Protein AF-A0A317VLK1-F1 (afdb_monomer)

Mean predicted aligned error: 8.94 Å

pLDDT: mean 82.59, std 14.37, range [33.84, 96.25]

Sequence (99 aa):
MISPLDGLTLPDAAICNTTLGTDPDPYAVAMCRLALRIAGEPEGREAQLFAQAQTDIANKNYSSQDIPLFTPDRQIKTFHPRSNGMLAFRDAVLAALYF

Foldseek 3Di:
DPDLPDAQDADQLVCLVVPQDDDGDQLSVVSNVLNVVCVVPVPDPSVVLRVVLRVCSVVVVPVDPSVVVNDVVVRCVLPDCPDVNVVVVVVVVVVVVVD

Secondary structure (DSSP, 8-state):
---TTS------TTTHHHHS-SS--HHHHHHHHHHHHHHH-TTSHHHHHHHHHHHHHHTT-TT-SSGGGGSHHHH--TTSTTSHHHHHHHHHHHHHHH-

Structure (mmCIF, N/CA/C/O backbone):
data_AF-A0A317VLK1-F1
#
_entry.id   AF-A0A317VLK1-F1
#
loop_
_atom_site.group_PDB
_atom_site.id
_atom_site.type_symbol
_atom_site.label_atom_id
_atom_site.label_alt_id
_atom_site.label_comp_id
_atom_site.label_asym_id
_atom_site.label_entity_id
_atom_site.label_seq_id
_atom_site.pdbx_PDB_ins_code
_atom_site.Cartn_x
_atom_site.Cartn_y
_atom_site.Cartn_z
_atom_site.occupancy
_atom_site.B_iso_or_equiv
_atom_site.auth_seq_id
_atom_site.auth_comp_id
_atom_site.auth_asym_id
_atom_site.auth_atom_id
_atom_site.pdbx_PDB_model_num
ATOM 1 N N . MET A 1 1 ? 8.884 11.025 -0.868 1.00 36.25 1 MET A N 1
ATOM 2 C CA . MET A 1 1 ? 8.574 10.935 0.575 1.00 36.25 1 MET A CA 1
ATOM 3 C C . MET A 1 1 ? 7.123 11.339 0.744 1.00 36.25 1 MET A C 1
ATOM 5 O O . MET A 1 1 ? 6.785 12.443 0.345 1.00 36.25 1 MET A O 1
ATOM 9 N N . ILE A 1 2 ? 6.267 10.436 1.220 1.00 40.72 2 ILE A N 1
ATOM 10 C CA . ILE A 1 2 ? 4.868 10.753 1.536 1.00 40.72 2 ILE A CA 1
ATOM 11 C C . ILE A 1 2 ? 4.896 11.523 2.857 1.00 40.72 2 ILE A C 1
ATOM 13 O O . ILE A 1 2 ? 5.443 11.023 3.841 1.00 40.72 2 ILE A O 1
ATOM 17 N N . SER A 1 3 ? 4.414 12.765 2.847 1.00 33.84 3 SER A N 1
ATOM 18 C CA . SER A 1 3 ? 4.388 13.617 4.037 1.00 33.84 3 SER A CA 1
ATOM 19 C C . SER A 1 3 ? 3.408 13.051 5.076 1.00 33.84 3 SER A C 1
ATOM 21 O O . SER A 1 3 ? 2.305 12.666 4.697 1.00 33.84 3 SER A O 1
ATOM 23 N N . PRO A 1 4 ? 3.745 13.035 6.380 1.00 40.41 4 PRO A N 1
ATOM 24 C CA . PRO A 1 4 ? 2.979 12.326 7.416 1.00 40.41 4 PRO A CA 1
ATOM 25 C C . PRO A 1 4 ? 1.662 13.006 7.834 1.00 40.41 4 PRO A C 1
ATOM 27 O O . PRO A 1 4 ? 1.142 12.703 8.903 1.00 40.41 4 PRO A O 1
ATOM 30 N N . LEU A 1 5 ? 1.157 13.976 7.064 1.00 40.78 5 LEU A N 1
ATOM 31 C CA . LEU A 1 5 ? 0.103 14.889 7.520 1.00 40.78 5 LEU A CA 1
ATOM 32 C C . LEU A 1 5 ? -1.296 14.599 6.950 1.00 40.78 5 LEU A C 1
ATOM 34 O O . LEU A 1 5 ? -2.255 15.080 7.538 1.00 40.78 5 LEU A O 1
ATOM 38 N N . ASP A 1 6 ? -1.436 13.749 5.923 1.00 50.28 6 ASP A N 1
ATOM 39 C CA . ASP A 1 6 ? -2.719 13.522 5.227 1.00 50.28 6 ASP A CA 1
ATOM 40 C C . ASP A 1 6 ? -3.102 12.030 5.086 1.00 50.28 6 ASP A C 1
ATOM 42 O O . ASP A 1 6 ? -3.521 11.589 4.023 1.00 50.28 6 ASP A O 1
ATOM 46 N N . GLY A 1 7 ? -2.957 11.218 6.140 1.00 66.19 7 GLY A N 1
ATOM 47 C CA . GLY A 1 7 ? -3.465 9.831 6.160 1.00 66.19 7 GLY A CA 1
ATOM 48 C C . GLY A 1 7 ? -2.936 8.895 5.054 1.00 66.19 7 GLY A C 1
ATOM 49 O O . GLY A 1 7 ? -2.032 9.223 4.287 1.00 66.19 7 GLY A O 1
ATOM 50 N N . LEU A 1 8 ? -3.482 7.678 4.981 1.00 82.19 8 LEU A N 1
ATOM 51 C CA . LEU A 1 8 ? -3.309 6.798 3.824 1.00 82.19 8 LEU A CA 1
ATOM 52 C C . LEU A 1 8 ? -4.305 7.220 2.745 1.00 82.19 8 LEU A C 1
ATOM 54 O O . LEU A 1 8 ? -5.507 7.324 2.997 1.00 82.19 8 LEU A O 1
ATOM 58 N N . THR A 1 9 ? -3.815 7.432 1.528 1.00 85.44 9 THR A N 1
ATOM 59 C CA . THR A 1 9 ? -4.654 7.759 0.372 1.00 85.44 9 THR A CA 1
ATOM 60 C C . THR A 1 9 ? -4.634 6.613 -0.629 1.00 85.44 9 THR A C 1
ATOM 62 O O . THR A 1 9 ? -3.597 5.997 -0.875 1.00 85.44 9 THR A O 1
ATOM 65 N N . LEU A 1 10 ? -5.803 6.313 -1.198 1.00 89.06 10 LEU A N 1
ATOM 66 C CA . LEU A 1 10 ? -5.936 5.388 -2.318 1.00 89.06 10 LEU A CA 1
ATOM 67 C C . LEU A 1 10 ? -6.214 6.180 -3.595 1.00 89.06 10 LEU A C 1
ATOM 69 O O . LEU A 1 10 ? -6.992 7.136 -3.554 1.00 89.06 10 LEU A O 1
ATOM 73 N N . PRO A 1 11 ? -5.604 5.798 -4.728 1.00 92.50 11 PRO A N 1
ATOM 74 C CA . PRO A 1 11 ? -5.964 6.372 -6.012 1.00 92.50 11 PRO A CA 1
ATOM 75 C C . PRO A 1 11 ? -7.378 5.932 -6.413 1.00 92.50 11 PRO A C 1
ATOM 77 O O . PRO A 1 11 ? -7.887 4.916 -5.937 1.00 92.50 11 PRO A O 1
ATOM 80 N N . ASP A 1 12 ? -7.995 6.667 -7.336 1.00 91.56 12 ASP A N 1
ATOM 81 C CA . ASP A 1 12 ? -9.281 6.273 -7.911 1.00 91.56 12 ASP A CA 1
ATOM 82 C C . ASP A 1 12 ? -9.139 4.951 -8.684 1.00 91.56 12 ASP A C 1
ATOM 84 O O . ASP A 1 12 ? -8.408 4.859 -9.676 1.00 91.56 12 ASP A O 1
ATOM 88 N N . ALA A 1 13 ? -9.866 3.930 -8.228 1.00 92.81 13 ALA A N 1
ATOM 89 C CA . ALA A 1 13 ? -9.862 2.593 -8.802 1.00 92.81 13 ALA A CA 1
ATOM 90 C C . ALA A 1 13 ? -10.283 2.572 -10.284 1.00 92.81 13 ALA A C 1
ATOM 92 O O . ALA A 1 13 ? -9.830 1.700 -11.024 1.00 92.81 13 ALA A O 1
ATOM 93 N N . ALA A 1 14 ? -11.101 3.525 -10.743 1.00 93.25 14 ALA A N 1
ATOM 94 C CA . ALA A 1 14 ? -11.569 3.571 -12.127 1.00 93.25 14 ALA A CA 1
ATOM 95 C C . ALA A 1 14 ? -10.456 3.940 -13.120 1.00 93.25 14 ALA A C 1
ATOM 97 O O . ALA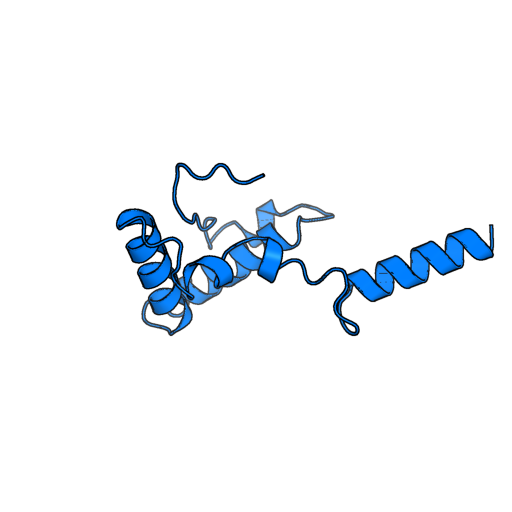 A 1 14 ? -10.465 3.476 -14.260 1.00 93.25 14 ALA A O 1
ATOM 98 N N . ILE A 1 15 ? -9.494 4.763 -12.693 1.00 93.62 15 ILE A N 1
ATOM 99 C CA . ILE A 1 15 ? -8.476 5.335 -13.587 1.00 93.62 15 ILE A CA 1
ATOM 100 C C . ILE A 1 15 ? -7.049 4.927 -13.238 1.00 93.62 15 ILE A C 1
ATOM 102 O O . ILE A 1 15 ? -6.170 5.071 -14.089 1.00 93.62 15 ILE A O 1
ATOM 106 N N . CYS A 1 16 ? -6.792 4.387 -12.041 1.00 91.75 16 CYS A N 1
ATOM 107 C CA . CYS A 1 16 ? -5.425 4.210 -11.555 1.00 91.75 16 CYS A CA 1
ATOM 108 C C . CYS A 1 16 ? -4.556 3.347 -12.482 1.00 91.75 16 CYS A C 1
ATOM 110 O O . CYS A 1 16 ? -3.404 3.684 -12.714 1.00 91.75 16 CYS A O 1
ATOM 112 N N . ASN A 1 17 ? -5.098 2.300 -13.114 1.00 89.38 17 ASN A N 1
ATOM 113 C CA . ASN A 1 17 ? -4.322 1.470 -14.048 1.00 89.38 17 ASN A CA 1
ATOM 114 C C . ASN A 1 17 ? -3.882 2.216 -15.318 1.00 89.38 17 ASN A C 1
ATOM 116 O O . ASN A 1 17 ? -2.910 1.822 -15.955 1.00 89.38 17 ASN A O 1
ATOM 120 N N . THR A 1 18 ? -4.593 3.280 -15.692 1.00 89.75 18 THR A N 1
ATOM 121 C CA . THR A 1 18 ? -4.312 4.071 -16.899 1.00 89.75 18 THR A CA 1
ATOM 122 C C . THR A 1 18 ? -3.421 5.282 -16.627 1.00 89.75 18 THR A C 1
ATOM 124 O O . THR A 1 18 ? -2.819 5.812 -17.555 1.00 89.75 18 THR A O 1
ATOM 127 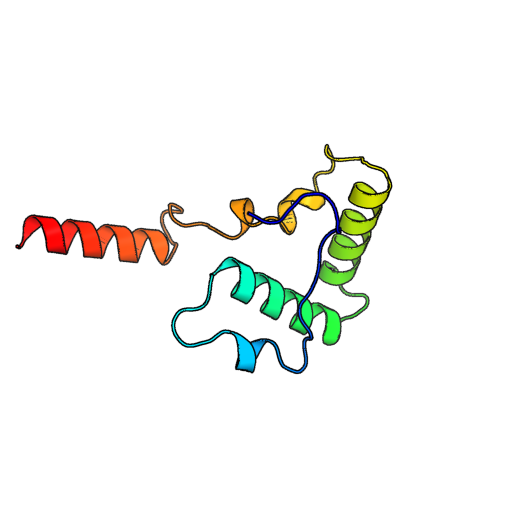N N . THR A 1 19 ? -3.288 5.701 -15.364 1.00 89.06 19 THR A N 1
ATOM 128 C CA . THR A 1 19 ? -2.518 6.890 -14.962 1.00 89.06 19 THR A CA 1
ATOM 129 C C . THR A 1 19 ? -1.114 6.579 -14.434 1.00 89.06 19 THR A C 1
ATOM 131 O O . THR A 1 19 ? -0.362 7.502 -14.135 1.00 89.06 19 THR A O 1
ATOM 134 N N . LEU A 1 20 ? -0.730 5.301 -14.347 1.00 85.56 20 LEU A N 1
ATOM 135 C CA . LEU A 1 20 ? 0.555 4.851 -13.791 1.00 85.56 20 LEU A CA 1
ATOM 136 C C . LEU A 1 20 ? 1.786 5.195 -14.662 1.00 85.56 20 LEU A C 1
ATOM 138 O O . LEU A 1 20 ? 2.874 5.380 -14.124 1.00 85.56 20 LEU A O 1
ATOM 142 N N . GLY A 1 21 ? 1.632 5.325 -15.984 1.00 85.00 21 GLY A N 1
ATOM 143 C CA . GLY A 1 21 ? 2.743 5.596 -16.910 1.00 85.00 21 GLY A CA 1
ATOM 144 C C . GLY A 1 21 ? 3.552 4.348 -17.308 1.00 85.00 21 GLY A C 1
ATOM 145 O O . GLY A 1 21 ? 3.131 3.219 -17.069 1.00 85.00 21 GLY A O 1
ATOM 146 N N . THR A 1 22 ? 4.694 4.549 -17.978 1.00 83.19 22 THR A N 1
ATOM 147 C CA . THR A 1 22 ? 5.501 3.475 -18.604 1.00 83.19 22 THR A CA 1
ATOM 148 C C . THR A 1 22 ? 6.504 2.787 -17.677 1.00 83.19 22 THR A C 1
ATOM 150 O O . THR A 1 22 ? 6.828 1.628 -17.912 1.00 83.19 22 THR A O 1
ATOM 153 N N . ASP A 1 23 ? 6.980 3.472 -16.638 1.00 80.31 23 ASP A N 1
ATOM 154 C CA . ASP A 1 23 ? 7.841 2.907 -15.589 1.00 80.31 23 ASP A CA 1
ATOM 155 C C . ASP A 1 23 ? 7.291 3.339 -14.223 1.00 80.31 23 ASP A C 1
ATOM 157 O O . ASP A 1 23 ? 7.770 4.303 -13.618 1.00 80.31 23 ASP A O 1
ATOM 161 N N . PRO A 1 24 ? 6.160 2.747 -13.805 1.00 80.62 24 PRO A N 1
ATOM 162 C CA . PRO A 1 24 ? 5.435 3.236 -12.653 1.00 80.62 24 PRO A CA 1
ATOM 163 C C . PRO A 1 24 ? 6.163 2.909 -11.356 1.00 80.62 24 PRO A C 1
ATOM 165 O O . PRO A 1 24 ? 6.663 1.798 -11.164 1.00 80.62 24 PRO A O 1
ATOM 168 N N . ASP A 1 25 ? 6.12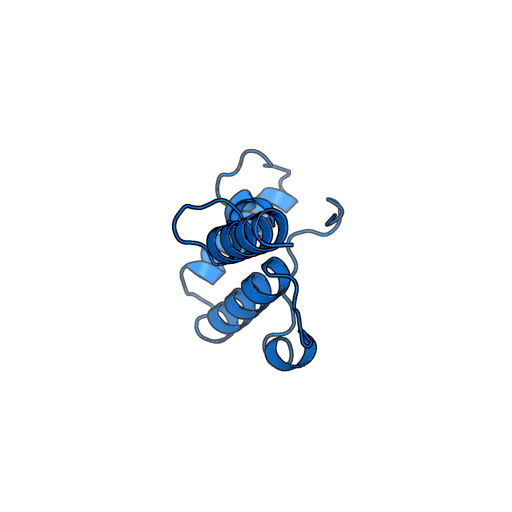4 3.855 -10.419 1.00 82.00 25 ASP A N 1
ATOM 169 C CA . ASP A 1 25 ? 6.584 3.623 -9.056 1.00 82.00 25 ASP A CA 1
ATOM 170 C C . ASP A 1 25 ? 5.911 2.354 -8.475 1.00 82.00 25 ASP A C 1
ATOM 172 O O . ASP A 1 25 ? 4.676 2.246 -8.477 1.00 82.00 25 ASP A O 1
ATOM 176 N N . PRO A 1 26 ? 6.682 1.365 -7.979 1.00 80.38 26 PRO A N 1
ATOM 177 C CA . PRO A 1 26 ? 6.118 0.107 -7.496 1.00 80.38 26 PRO A CA 1
ATOM 178 C C . PRO A 1 26 ? 5.108 0.280 -6.360 1.00 80.38 26 PRO A C 1
ATOM 180 O O . PRO A 1 26 ? 4.180 -0.525 -6.234 1.00 80.38 26 PRO A O 1
ATOM 183 N N . TYR A 1 27 ? 5.267 1.320 -5.538 1.00 83.50 27 TYR A N 1
ATOM 184 C CA . TYR A 1 27 ? 4.312 1.630 -4.485 1.00 83.50 27 TYR A CA 1
ATOM 185 C C . TYR A 1 27 ? 2.997 2.172 -5.064 1.00 83.50 27 TYR A C 1
ATOM 187 O O . TYR A 1 27 ? 1.931 1.697 -4.672 1.00 83.50 27 TYR A O 1
ATOM 195 N N . ALA A 1 28 ? 3.041 3.055 -6.065 1.00 86.62 28 ALA A N 1
ATOM 196 C CA . ALA A 1 28 ? 1.851 3.505 -6.790 1.00 86.62 28 ALA A CA 1
ATOM 197 C C . ALA A 1 28 ? 1.091 2.333 -7.444 1.00 86.62 28 ALA A C 1
ATOM 199 O O . ALA A 1 28 ? -0.136 2.251 -7.339 1.00 86.62 28 ALA A O 1
ATOM 200 N N . VAL A 1 29 ? 1.808 1.368 -8.036 1.00 87.56 29 VAL A N 1
ATOM 201 C CA . VAL A 1 29 ? 1.206 0.126 -8.564 1.00 87.56 29 VAL A CA 1
ATOM 202 C C . VAL A 1 29 ? 0.520 -0.672 -7.451 1.00 87.56 29 VAL A C 1
ATOM 204 O O . VAL A 1 29 ? -0.592 -1.172 -7.637 1.00 87.56 29 VAL A O 1
ATOM 207 N N . ALA A 1 30 ? 1.164 -0.812 -6.289 1.00 87.81 30 ALA A N 1
ATOM 208 C CA . ALA A 1 30 ? 0.598 -1.534 -5.152 1.00 87.81 30 ALA A CA 1
ATOM 209 C C . ALA A 1 30 ? -0.681 -0.865 -4.622 1.00 87.81 30 ALA A C 1
ATOM 211 O O . ALA A 1 30 ? -1.673 -1.559 -4.391 1.00 87.81 30 ALA A O 1
ATOM 212 N N . MET A 1 31 ? -0.691 0.465 -4.495 1.00 90.81 31 MET A N 1
ATOM 213 C CA . MET A 1 31 ? -1.864 1.220 -4.041 1.00 90.81 31 MET A CA 1
ATOM 214 C C . MET A 1 31 ? -3.010 1.184 -5.057 1.00 90.81 31 MET A C 1
ATOM 216 O O . MET A 1 31 ? -4.162 1.042 -4.660 1.00 90.81 31 MET A O 1
ATOM 220 N N . CYS A 1 32 ? -2.721 1.207 -6.362 1.00 92.44 32 CYS A N 1
ATOM 221 C CA . CYS A 1 32 ? -3.746 1.009 -7.390 1.00 92.44 32 CYS A CA 1
ATOM 222 C C . CYS A 1 32 ? -4.387 -0.386 -7.307 1.00 92.44 32 CYS A C 1
ATOM 224 O O . CYS A 1 32 ? -5.608 -0.521 -7.342 1.00 92.44 32 CYS A O 1
ATOM 226 N N . ARG A 1 33 ? -3.585 -1.440 -7.108 1.00 92.00 33 ARG A N 1
ATOM 227 C CA . ARG A 1 33 ? -4.113 -2.803 -6.915 1.00 92.00 33 ARG A CA 1
ATOM 228 C C . ARG A 1 33 ? -4.978 -2.926 -5.664 1.00 92.00 33 ARG A C 1
ATOM 230 O O . ARG A 1 33 ? -5.985 -3.624 -5.704 1.00 92.00 33 ARG A O 1
ATOM 237 N N . LEU A 1 34 ? -4.587 -2.265 -4.577 1.00 92.44 34 LEU A N 1
ATOM 238 C CA . LEU A 1 34 ? -5.375 -2.208 -3.350 1.00 92.44 34 LEU A CA 1
ATOM 239 C C . LEU A 1 34 ? -6.706 -1.476 -3.574 1.00 92.44 34 LEU A C 1
ATOM 241 O O . LEU A 1 34 ? -7.749 -1.994 -3.189 1.00 92.44 34 LEU A O 1
ATOM 245 N N . ALA A 1 35 ? -6.689 -0.330 -4.263 1.00 94.44 35 ALA A N 1
ATOM 246 C CA . ALA A 1 35 ? -7.899 0.416 -4.608 1.00 94.44 35 ALA A CA 1
ATOM 247 C C . ALA A 1 35 ? -8.880 -0.431 -5.435 1.00 94.44 35 ALA A C 1
ATOM 249 O O . ALA A 1 35 ? -10.067 -0.484 -5.122 1.00 94.44 35 ALA A O 1
ATOM 250 N N . LEU A 1 36 ? -8.380 -1.159 -6.439 1.00 95.56 36 LEU A N 1
ATOM 251 C CA . LEU A 1 36 ? -9.185 -2.072 -7.256 1.00 95.56 36 LEU A CA 1
ATOM 252 C C . LEU A 1 36 ? -9.806 -3.210 -6.435 1.00 95.56 36 LEU A C 1
ATOM 254 O O . LEU A 1 36 ? -10.963 -3.561 -6.654 1.00 95.56 36 LEU A O 1
ATOM 258 N N . ARG A 1 37 ? -9.057 -3.789 -5.489 1.00 94.56 37 ARG A N 1
ATOM 259 C CA . ARG A 1 37 ? -9.560 -4.880 -4.643 1.00 94.56 37 ARG A CA 1
ATOM 260 C C . ARG A 1 37 ? -10.592 -4.404 -3.631 1.00 94.56 37 ARG A C 1
ATOM 262 O O . ARG A 1 37 ? -11.624 -5.048 -3.505 1.00 94.56 37 ARG A O 1
ATOM 269 N N . ILE A 1 38 ? -10.374 -3.258 -2.990 1.00 95.69 38 ILE A N 1
ATOM 270 C CA . ILE A 1 38 ? -11.371 -2.644 -2.100 1.00 95.69 38 ILE A CA 1
ATOM 271 C C . ILE A 1 38 ? -12.633 -2.258 -2.881 1.00 95.69 38 ILE A C 1
ATOM 273 O O . ILE A 1 38 ? -13.735 -2.460 -2.387 1.00 95.69 38 ILE A O 1
ATOM 277 N N . ALA A 1 39 ? -12.501 -1.756 -4.113 1.00 95.94 39 ALA A N 1
ATOM 278 C CA . ALA A 1 39 ? -13.659 -1.465 -4.956 1.00 95.94 39 ALA A CA 1
ATOM 279 C C . ALA A 1 39 ? -14.454 -2.733 -5.329 1.00 95.94 39 ALA A C 1
ATOM 281 O O . ALA A 1 39 ? -15.679 -2.681 -5.406 1.00 95.94 39 ALA A O 1
ATOM 282 N N . GLY A 1 40 ? -13.772 -3.864 -5.552 1.00 96.00 40 GLY A N 1
ATOM 283 C CA . GLY A 1 40 ? -14.407 -5.153 -5.845 1.00 96.00 40 GLY A CA 1
ATOM 284 C C . GLY A 1 40 ? -15.002 -5.856 -4.619 1.00 96.00 40 GLY A C 1
ATOM 285 O O . GLY A 1 40 ? -16.041 -6.501 -4.732 1.00 96.00 40 GLY A O 1
ATOM 286 N N . GLU A 1 41 ? -14.374 -5.710 -3.451 1.00 96.25 41 GLU A N 1
ATOM 287 C CA . GLU A 1 41 ? -14.800 -6.295 -2.174 1.00 96.25 41 GLU A CA 1
ATOM 288 C C . GLU A 1 41 ? -14.750 -5.242 -1.043 1.00 96.25 41 GLU A C 1
ATOM 290 O O . GLU A 1 41 ? -13.828 -5.254 -0.220 1.00 96.25 41 GLU A O 1
ATOM 295 N N . PRO A 1 42 ? -15.748 -4.339 -0.951 1.00 93.75 42 PRO A N 1
ATOM 296 C CA . PRO A 1 42 ? -15.728 -3.220 0.001 1.00 93.75 42 PRO A CA 1
ATOM 297 C C . PRO A 1 42 ? -15.760 -3.631 1.476 1.00 93.75 42 PRO A C 1
ATOM 299 O O . PRO A 1 42 ? -15.340 -2.871 2.342 1.00 93.75 42 PRO A O 1
ATOM 302 N N . GLU A 1 43 ? -16.246 -4.837 1.769 1.00 94.56 43 GLU A N 1
ATOM 303 C CA . GLU A 1 43 ? -16.265 -5.422 3.117 1.00 94.56 43 GLU A CA 1
ATOM 304 C C . GLU A 1 43 ? -15.169 -6.482 3.309 1.00 94.56 43 GLU A C 1
ATOM 306 O O . GLU A 1 43 ? -15.077 -7.115 4.364 1.00 94.56 43 GLU A O 1
ATOM 311 N N . GLY A 1 44 ? -14.332 -6.686 2.288 1.00 94.06 44 GLY A N 1
ATOM 312 C CA . GLY A 1 44 ? -13.261 -7.667 2.288 1.00 94.06 44 GLY A CA 1
ATOM 313 C C . GLY A 1 44 ? -12.151 -7.328 3.282 1.00 94.06 44 GLY A C 1
ATOM 314 O O . GLY A 1 44 ? -12.034 -6.217 3.807 1.00 94.06 44 GLY A O 1
ATOM 315 N N . ARG A 1 45 ? -11.272 -8.305 3.519 1.00 94.38 45 ARG A N 1
ATOM 316 C CA . ARG A 1 45 ? -10.182 -8.187 4.501 1.00 94.38 45 ARG A CA 1
ATOM 317 C C . ARG A 1 45 ? -9.298 -6.960 4.269 1.00 94.38 45 ARG A C 1
ATOM 319 O O . ARG A 1 45 ? -8.867 -6.329 5.227 1.00 94.38 45 ARG A O 1
ATOM 326 N N . GLU A 1 46 ? -8.998 -6.633 3.016 1.00 91.62 46 GLU A N 1
ATOM 327 C CA . GLU A 1 46 ? -8.153 -5.479 2.699 1.00 91.62 46 GLU A CA 1
ATOM 328 C C . GLU A 1 46 ? -8.828 -4.145 3.027 1.00 91.62 46 GLU A C 1
ATOM 330 O O . GLU A 1 46 ? -8.161 -3.252 3.545 1.00 91.62 46 GLU A O 1
ATOM 335 N N . ALA A 1 47 ? -10.140 -4.029 2.802 1.00 94.06 47 ALA A N 1
ATOM 336 C CA . ALA A 1 47 ? -10.906 -2.840 3.159 1.00 94.06 47 ALA A CA 1
ATOM 337 C C . ALA A 1 47 ? -10.940 -2.641 4.680 1.00 94.06 47 ALA A C 1
ATOM 339 O O . ALA A 1 47 ? -10.704 -1.536 5.168 1.00 94.06 47 ALA A O 1
ATOM 340 N N . GLN A 1 48 ? -11.136 -3.728 5.433 1.00 94.94 48 GLN A N 1
ATOM 341 C CA . GLN A 1 48 ? -11.107 -3.714 6.897 1.00 94.94 48 GLN A CA 1
ATOM 342 C C . GLN A 1 48 ? -9.734 -3.292 7.439 1.00 94.94 48 GLN A C 1
ATOM 344 O O . GLN A 1 48 ? -9.651 -2.405 8.285 1.00 94.94 48 GLN A O 1
ATOM 349 N N . LEU A 1 49 ? -8.648 -3.882 6.924 1.00 93.25 49 LEU A N 1
ATOM 350 C CA . LEU A 1 49 ? -7.283 -3.530 7.335 1.00 93.25 49 LEU A CA 1
ATOM 351 C C . LEU A 1 49 ? -6.941 -2.075 6.994 1.00 93.25 49 LEU A C 1
ATOM 353 O O . LEU A 1 49 ? -6.322 -1.385 7.800 1.00 93.25 49 LEU A O 1
ATOM 357 N N . PHE A 1 50 ? -7.358 -1.593 5.821 1.00 92.50 50 PHE A N 1
ATOM 358 C CA . PHE A 1 50 ? -7.134 -0.206 5.420 1.00 92.50 50 PHE A CA 1
ATOM 359 C C . PHE A 1 50 ? -7.905 0.773 6.318 1.00 92.50 50 PHE A C 1
ATOM 361 O O . PHE A 1 50 ? -7.338 1.762 6.781 1.00 92.50 50 PHE A O 1
ATOM 368 N N . ALA A 1 51 ? -9.169 0.476 6.632 1.00 92.88 51 ALA A N 1
ATOM 369 C CA . ALA A 1 51 ? -9.975 1.271 7.559 1.00 92.88 51 ALA A CA 1
ATOM 370 C C . ALA A 1 51 ? -9.387 1.287 8.982 1.00 92.88 51 ALA A C 1
ATOM 372 O O . ALA A 1 51 ? -9.374 2.333 9.639 1.00 92.88 51 ALA A O 1
ATOM 373 N N . GLN A 1 52 ? -8.851 0.154 9.444 1.00 93.81 52 GLN A N 1
ATOM 374 C CA . GLN A 1 52 ? -8.170 0.064 10.734 1.00 93.81 52 GLN A CA 1
ATOM 375 C C . GLN A 1 52 ? -6.892 0.911 10.749 1.00 93.81 52 GLN A C 1
ATOM 377 O O . GLN A 1 52 ? -6.706 1.718 11.656 1.00 93.81 52 GLN A O 1
ATOM 382 N N . ALA A 1 53 ? -6.062 0.825 9.707 1.00 91.56 53 ALA A N 1
ATOM 383 C CA . ALA A 1 53 ? -4.855 1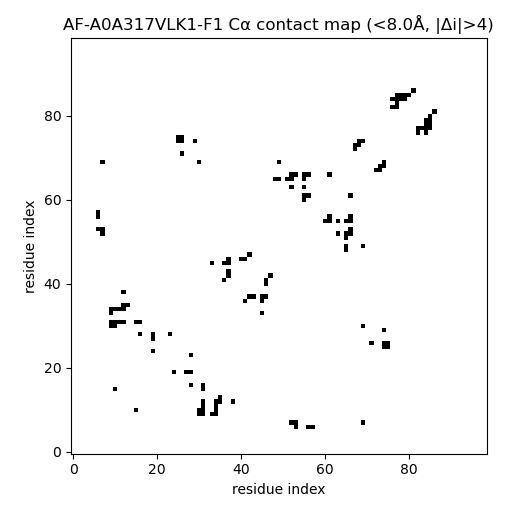.639 9.594 1.00 91.56 53 ALA A CA 1
ATOM 384 C C . ALA A 1 53 ? -5.161 3.148 9.551 1.00 91.56 53 ALA A C 1
ATOM 386 O O . ALA A 1 53 ? -4.476 3.935 10.204 1.00 91.56 53 ALA A O 1
ATOM 387 N N . GLN A 1 54 ? -6.221 3.559 8.846 1.00 91.56 54 GLN A N 1
ATOM 388 C CA . GLN A 1 54 ? -6.704 4.946 8.855 1.00 91.56 54 GLN A CA 1
ATOM 389 C C . GLN A 1 54 ? -7.136 5.389 10.258 1.00 91.56 54 GLN A C 1
ATOM 391 O O . GLN A 1 54 ? -6.785 6.483 10.703 1.00 91.56 54 GLN A O 1
ATOM 396 N N . THR A 1 55 ? -7.861 4.525 10.973 1.00 93.56 55 THR A N 1
ATOM 397 C CA . THR A 1 55 ? -8.282 4.764 12.360 1.00 93.56 55 THR A CA 1
ATOM 398 C C . THR A 1 55 ? -7.079 4.912 13.289 1.00 93.56 55 THR A C 1
ATOM 400 O O . THR A 1 55 ? -7.034 5.832 14.104 1.00 93.56 55 THR A O 1
ATOM 403 N N . ASP A 1 56 ? -6.068 4.056 13.147 1.00 92.25 56 ASP A N 1
ATOM 404 C CA . ASP A 1 56 ? -4.847 4.126 13.946 1.00 92.25 56 ASP A CA 1
ATOM 405 C C . ASP A 1 56 ? -4.055 5.410 13.683 1.00 92.25 56 ASP A C 1
ATOM 407 O O . ASP A 1 56 ? -3.579 6.033 14.634 1.00 92.25 56 ASP A O 1
ATOM 411 N N . ILE A 1 57 ? -3.969 5.865 12.428 1.00 89.00 57 ILE A N 1
ATOM 412 C CA . ILE A 1 57 ? -3.351 7.157 12.089 1.00 89.00 57 ILE A CA 1
ATOM 413 C C . ILE A 1 57 ? -4.134 8.313 12.715 1.00 89.00 57 ILE A C 1
ATOM 415 O O . ILE A 1 57 ? -3.534 9.174 13.361 1.00 89.00 57 ILE A O 1
ATOM 419 N N . ALA A 1 58 ? -5.465 8.317 12.586 1.00 90.06 58 ALA A N 1
ATOM 420 C CA . ALA A 1 58 ? -6.321 9.347 13.177 1.00 90.06 58 ALA A CA 1
ATOM 421 C C . ALA A 1 58 ? -6.167 9.414 14.708 1.00 90.06 58 ALA A C 1
ATOM 423 O O . ALA A 1 58 ? -6.114 10.499 15.290 1.00 90.06 58 ALA A O 1
ATOM 424 N N . ASN A 1 59 ? -6.002 8.256 15.351 1.00 92.75 59 ASN A N 1
ATOM 425 C CA . ASN A 1 59 ? -5.760 8.127 16.788 1.00 92.75 59 ASN A CA 1
ATOM 426 C C . ASN A 1 59 ? -4.295 8.363 17.198 1.00 92.75 59 ASN A C 1
ATOM 428 O O . ASN A 1 59 ? -3.976 8.267 18.384 1.00 92.75 59 ASN A O 1
ATOM 432 N N . LYS A 1 60 ? -3.394 8.668 16.253 1.00 89.88 60 LYS A N 1
ATOM 433 C CA . LYS A 1 60 ? -1.940 8.805 16.471 1.00 89.88 60 LYS A CA 1
ATOM 434 C C . LYS A 1 60 ? -1.286 7.542 17.056 1.00 89.88 60 LYS A C 1
ATOM 436 O O . LYS A 1 60 ? -0.226 7.614 17.679 1.00 89.88 60 LYS A O 1
ATOM 441 N N . ASN A 1 61 ? -1.893 6.376 16.839 1.00 91.25 61 ASN A N 1
ATOM 442 C CA . ASN A 1 61 ? -1.381 5.065 17.225 1.00 91.25 61 ASN A CA 1
ATOM 443 C C . ASN A 1 61 ? -0.357 4.560 16.194 1.00 91.25 6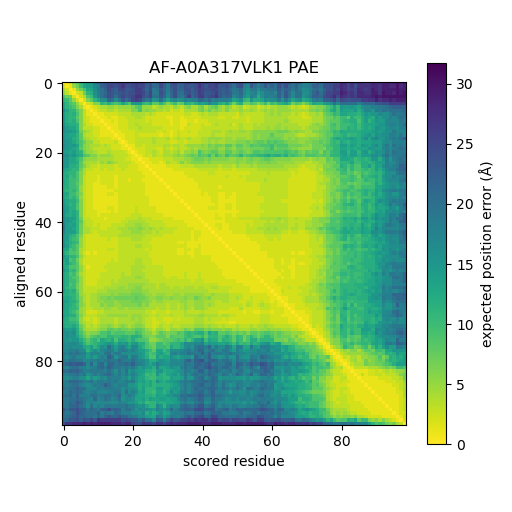1 ASN A C 1
ATOM 445 O O . ASN A 1 61 ? -0.549 3.549 15.520 1.00 91.25 61 ASN A O 1
ATOM 449 N N . TYR A 1 62 ? 0.764 5.270 16.064 1.00 84.38 62 TYR A N 1
ATOM 450 C CA . TYR A 1 62 ? 1.802 4.941 15.078 1.00 84.38 62 TYR A CA 1
ATOM 451 C C . TYR A 1 62 ? 2.570 3.645 15.382 1.00 84.38 62 TYR A C 1
ATOM 453 O O . TYR A 1 62 ? 3.356 3.187 14.560 1.00 84.38 62 TYR A O 1
ATOM 461 N N . SER A 1 63 ? 2.334 3.039 16.548 1.00 87.31 63 SER A N 1
ATOM 462 C CA . SER A 1 63 ? 2.817 1.702 16.904 1.00 87.31 63 SER A CA 1
ATOM 463 C C . SER A 1 63 ? 1.949 0.559 16.362 1.00 87.31 63 SER A C 1
ATOM 465 O O . SER A 1 63 ? 2.285 -0.604 16.583 1.00 87.31 63 SER A O 1
ATOM 467 N N . SER A 1 64 ? 0.833 0.860 15.687 1.00 89.56 64 SER A N 1
ATOM 468 C CA . SER A 1 64 ? -0.037 -0.154 15.086 1.00 89.56 64 SER A CA 1
ATOM 469 C C . SER A 1 64 ? 0.710 -1.025 14.071 1.00 89.56 64 SER A C 1
ATOM 471 O O . SER A 1 64 ? 1.548 -0.551 13.303 1.00 89.56 64 SER A O 1
ATOM 473 N N . GLN A 1 65 ? 0.368 -2.314 14.041 1.00 87.94 65 GLN A N 1
ATOM 474 C CA . GLN A 1 65 ? 0.894 -3.262 13.055 1.00 87.94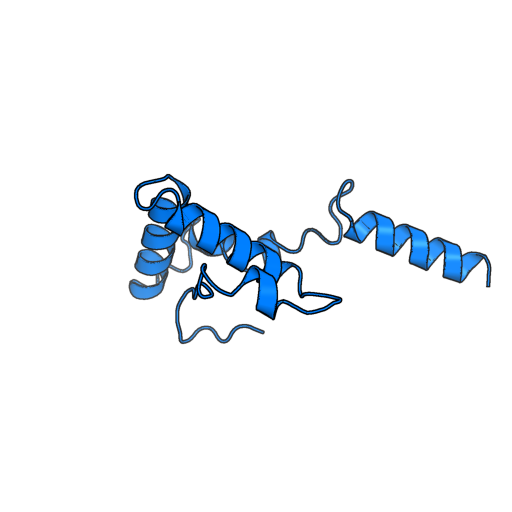 65 GLN A CA 1
ATOM 475 C C . GLN A 1 65 ? 0.215 -3.134 11.685 1.00 87.94 65 GLN A C 1
ATOM 477 O O . GLN A 1 65 ? 0.730 -3.678 10.702 1.00 87.94 65 GLN A O 1
ATOM 482 N N . ASP A 1 66 ? -0.903 -2.408 11.613 1.00 88.19 66 ASP A N 1
ATOM 483 C CA . ASP A 1 66 ? -1.708 -2.282 10.401 1.00 88.19 66 ASP A CA 1
ATOM 484 C C . ASP A 1 66 ? -1.215 -1.141 9.504 1.00 88.19 66 ASP A C 1
ATOM 486 O O . ASP A 1 66 ? -1.223 -1.274 8.281 1.00 88.19 66 ASP A O 1
ATOM 490 N N . ILE A 1 67 ? -0.685 -0.058 10.085 1.00 85.81 67 ILE A N 1
ATOM 491 C CA . ILE A 1 67 ? -0.144 1.085 9.328 1.00 85.81 67 ILE A CA 1
ATOM 492 C C . ILE A 1 67 ? 0.987 0.656 8.373 1.00 85.81 67 ILE A C 1
ATOM 494 O O . ILE A 1 67 ? 0.903 0.982 7.184 1.00 85.81 67 ILE A O 1
ATOM 498 N N . PRO A 1 68 ? 2.005 -0.123 8.807 1.00 85.69 68 PRO A N 1
ATOM 499 C CA . PRO A 1 68 ? 3.110 -0.507 7.933 1.00 85.69 68 PRO A CA 1
ATOM 500 C C . PRO A 1 68 ? 2.701 -1.364 6.731 1.00 85.69 68 PRO A C 1
ATOM 502 O O . PRO A 1 68 ? 3.488 -1.544 5.808 1.00 85.69 68 PRO A O 1
ATOM 505 N N . LEU A 1 69 ? 1.497 -1.949 6.707 1.00 85.31 69 LEU A N 1
ATOM 506 C CA . LEU A 1 69 ? 1.024 -2.706 5.540 1.00 85.31 69 LEU A CA 1
ATOM 507 C C . LEU A 1 69 ? 0.876 -1.822 4.297 1.00 85.31 69 LEU A C 1
ATOM 509 O O . LEU A 1 69 ? 0.992 -2.323 3.178 1.00 85.31 69 LEU A O 1
ATOM 513 N N . PHE A 1 70 ? 0.648 -0.524 4.485 1.00 87.06 70 PHE A N 1
ATOM 514 C CA . PHE A 1 70 ? 0.287 0.413 3.423 1.00 87.06 70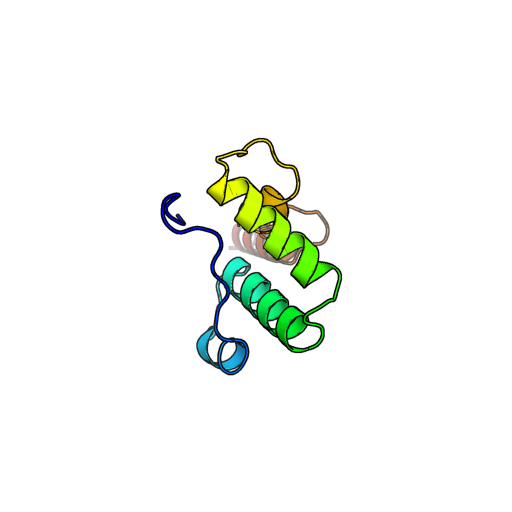 PHE A 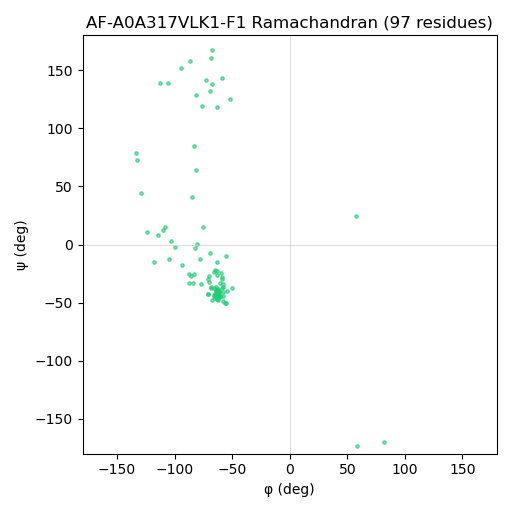CA 1
ATOM 515 C C . PHE A 1 70 ? 1.361 1.472 3.169 1.00 87.06 70 PHE A C 1
ATOM 517 O O . PHE A 1 70 ? 1.147 2.399 2.387 1.00 87.06 70 PHE A O 1
ATOM 524 N N . THR A 1 71 ? 2.526 1.333 3.799 1.00 82.94 71 THR A N 1
ATOM 525 C CA . THR A 1 71 ? 3.665 2.233 3.628 1.00 82.94 71 THR A CA 1
ATOM 526 C C . THR A 1 71 ? 4.647 1.703 2.570 1.00 82.94 71 THR A C 1
ATOM 528 O O . THR A 1 71 ? 4.733 0.489 2.335 1.00 82.94 71 THR A O 1
ATOM 531 N N . PRO A 1 72 ? 5.394 2.591 1.882 1.00 74.44 72 PRO A N 1
ATOM 532 C CA . PRO A 1 72 ? 6.281 2.194 0.786 1.00 74.44 72 PRO A CA 1
ATOM 533 C C . PRO A 1 72 ? 7.352 1.168 1.162 1.00 74.44 72 PRO A C 1
ATOM 535 O O . PRO A 1 72 ? 7.678 0.301 0.359 1.00 74.44 72 PRO A O 1
ATOM 538 N N . ASP A 1 73 ? 7.869 1.217 2.384 1.00 69.06 73 ASP A N 1
ATOM 539 C CA . ASP A 1 73 ? 8.921 0.336 2.901 1.00 69.06 73 ASP A CA 1
ATOM 540 C C . ASP A 1 73 ? 8.538 -1.153 2.900 1.00 69.06 73 ASP A C 1
ATOM 542 O O . ASP A 1 73 ? 9.390 -2.000 2.629 1.00 69.06 73 ASP A O 1
ATOM 546 N N . ARG A 1 74 ? 7.262 -1.500 3.120 1.00 71.50 74 ARG A N 1
ATOM 547 C CA . ARG A 1 74 ? 6.796 -2.894 2.992 1.00 71.50 74 ARG A CA 1
ATOM 548 C C . ARG A 1 74 ? 6.473 -3.312 1.562 1.00 71.50 74 ARG A C 1
ATOM 550 O O . ARG A 1 74 ? 6.523 -4.509 1.260 1.00 71.50 74 ARG A O 1
ATOM 557 N N . GLN A 1 75 ? 6.133 -2.361 0.697 1.00 67.12 75 GLN A N 1
ATOM 558 C CA . GLN A 1 75 ? 5.770 -2.630 -0.699 1.00 67.12 75 GLN A CA 1
ATOM 559 C C . GLN A 1 75 ? 7.007 -2.729 -1.600 1.00 67.12 75 GLN A C 1
ATOM 561 O O . GLN A 1 75 ? 7.057 -3.539 -2.528 1.00 67.12 75 GLN A O 1
ATOM 566 N N . ILE A 1 76 ? 8.053 -1.968 -1.283 1.00 63.81 76 ILE A N 1
ATOM 567 C CA . ILE A 1 76 ? 9.324 -1.957 -1.997 1.00 63.81 76 ILE A CA 1
ATOM 568 C C . ILE A 1 76 ? 10.190 -3.108 -1.478 1.00 63.81 76 ILE A C 1
ATOM 570 O O . ILE A 1 76 ? 11.046 -2.971 -0.609 1.00 63.81 76 ILE A O 1
ATOM 574 N N . LYS A 1 77 ? 9.986 -4.296 -2.049 1.00 62.22 77 LYS A N 1
ATOM 575 C CA . LYS A 1 77 ? 10.832 -5.469 -1.793 1.00 62.22 77 LYS A CA 1
ATOM 576 C C . LYS A 1 77 ? 12.077 -5.496 -2.682 1.00 62.22 77 LYS A C 1
ATOM 578 O O . LYS A 1 77 ? 12.427 -6.564 -3.180 1.00 62.22 77 LYS A O 1
ATOM 583 N N . THR A 1 78 ? 12.750 -4.366 -2.909 1.00 57.56 78 THR A N 1
ATOM 584 C CA . THR A 1 78 ? 13.874 -4.271 -3.867 1.00 57.56 78 THR A CA 1
ATOM 585 C C . THR A 1 78 ? 14.925 -5.363 -3.659 1.00 57.56 78 THR A C 1
ATOM 587 O O . THR A 1 78 ? 15.372 -5.955 -4.631 1.00 57.56 78 THR A O 1
ATOM 590 N N . PHE A 1 79 ? 15.215 -5.735 -2.409 1.00 57.72 79 PHE A N 1
ATOM 591 C CA . PHE A 1 79 ? 16.229 -6.746 -2.080 1.00 57.72 79 PHE A CA 1
ATOM 592 C C . PHE A 1 79 ? 15.673 -8.082 -1.575 1.00 57.72 79 PHE A C 1
ATOM 594 O O . PHE A 1 79 ? 16.404 -8.894 -1.011 1.00 57.72 79 PHE A O 1
ATOM 601 N N . HIS A 1 80 ? 14.379 -8.357 -1.753 1.00 73.81 80 HIS A N 1
ATOM 602 C CA . HIS A 1 80 ? 13.880 -9.695 -1.450 1.00 73.81 80 HIS A CA 1
ATOM 603 C C . HIS A 1 80 ? 14.449 -10.683 -2.484 1.00 73.81 80 HIS A C 1
ATOM 605 O O . HIS A 1 80 ? 14.293 -10.424 -3.673 1.00 73.81 80 HIS A O 1
ATOM 611 N N . PRO A 1 81 ? 15.011 -11.848 -2.099 1.00 66.38 81 PRO A N 1
ATOM 612 C CA . PRO A 1 81 ? 15.715 -12.770 -3.013 1.00 66.38 81 PRO A CA 1
ATOM 613 C C . PRO A 1 81 ? 14.931 -13.259 -4.247 1.00 66.38 81 PRO A C 1
ATOM 615 O O . PRO A 1 81 ? 15.486 -13.917 -5.117 1.00 66.38 81 PRO A O 1
ATOM 618 N N . ARG A 1 82 ? 13.625 -12.979 -4.304 1.00 69.75 82 ARG A N 1
ATOM 619 C CA . ARG A 1 82 ? 12.686 -13.361 -5.370 1.00 69.75 82 ARG A CA 1
ATOM 620 C C . ARG A 1 82 ? 11.945 -12.167 -5.987 1.00 69.75 82 ARG A C 1
ATOM 622 O O . ARG A 1 82 ? 10.937 -12.366 -6.652 1.00 69.75 82 ARG A O 1
ATOM 629 N N . SER A 1 83 ? 12.351 -10.933 -5.696 1.00 71.69 83 SER A N 1
ATOM 630 C CA . SER A 1 83 ? 11.720 -9.752 -6.284 1.00 71.69 83 SER A CA 1
ATOM 631 C C . SER A 1 83 ? 12.348 -9.395 -7.625 1.00 71.69 83 SER A C 1
ATOM 633 O O . SER A 1 83 ? 13.515 -9.690 -7.888 1.00 71.69 83 SER A O 1
ATOM 635 N N . ASN A 1 84 ? 11.591 -8.664 -8.444 1.00 70.62 84 ASN A N 1
ATOM 636 C CA . ASN A 1 84 ? 12.118 -8.058 -9.666 1.00 70.62 84 ASN A CA 1
ATOM 637 C C . ASN A 1 84 ? 13.267 -7.079 -9.376 1.00 70.62 84 ASN A C 1
ATOM 639 O O . ASN A 1 84 ? 14.122 -6.887 -10.230 1.00 70.62 84 ASN A O 1
ATOM 643 N N . GLY A 1 85 ? 13.336 -6.515 -8.163 1.00 70.25 85 GLY A N 1
ATOM 644 C CA . GLY A 1 85 ? 14.458 -5.678 -7.741 1.00 70.25 85 GLY A CA 1
ATOM 645 C C . GLY A 1 85 ? 15.783 -6.445 -7.668 1.00 70.25 85 GLY A C 1
ATOM 646 O O . GLY A 1 85 ? 16.795 -5.930 -8.129 1.00 70.25 85 GLY A O 1
ATOM 647 N N . MET A 1 86 ? 15.784 -7.701 -7.202 1.00 82.31 86 MET A N 1
ATOM 648 C CA . MET A 1 86 ? 16.990 -8.544 -7.223 1.00 82.31 86 MET A CA 1
ATOM 649 C C . MET A 1 86 ? 17.384 -8.983 -8.638 1.00 82.31 86 MET A C 1
ATOM 651 O O . MET A 1 86 ? 18.573 -9.154 -8.902 1.00 82.31 86 MET A O 1
ATOM 655 N N . LEU A 1 87 ? 16.418 -9.131 -9.553 1.00 80.12 87 LEU A N 1
ATOM 656 C CA . LEU A 1 87 ? 16.700 -9.364 -10.975 1.00 80.12 87 LEU A CA 1
ATOM 657 C C . LEU A 1 87 ? 17.335 -8.126 -11.620 1.00 80.12 87 LEU A C 1
ATOM 659 O O . LEU A 1 87 ? 18.387 -8.245 -12.236 1.00 80.12 87 LEU A O 1
ATOM 663 N N . ALA A 1 88 ? 16.762 -6.940 -11.398 1.00 79.19 88 ALA A N 1
ATOM 664 C CA . ALA A 1 88 ? 17.319 -5.680 -11.885 1.00 79.19 88 ALA A CA 1
ATOM 665 C C . ALA A 1 88 ? 18.716 -5.405 -11.302 1.00 79.19 88 ALA A C 1
ATOM 667 O O . ALA A 1 88 ? 19.621 -5.006 -12.028 1.00 79.19 88 ALA A O 1
ATOM 668 N N . PHE A 1 89 ? 18.924 -5.681 -10.009 1.00 77.38 89 PHE A N 1
ATOM 669 C CA . PHE A 1 89 ? 20.235 -5.575 -9.366 1.00 77.38 89 PHE A CA 1
ATOM 670 C C . PHE A 1 89 ? 21.252 -6.546 -9.977 1.00 77.38 89 PHE A C 1
ATOM 672 O O . PHE A 1 89 ? 22.362 -6.136 -10.307 1.00 77.38 89 PHE A O 1
ATOM 679 N N . ARG A 1 90 ? 20.874 -7.818 -10.179 1.00 85.00 90 ARG A N 1
ATOM 680 C CA . ARG A 1 90 ? 21.715 -8.803 -10.875 1.00 85.00 90 ARG A CA 1
ATOM 681 C C . ARG A 1 90 ? 22.106 -8.297 -12.262 1.00 85.00 90 ARG A C 1
ATOM 683 O O . ARG A 1 90 ? 23.285 -8.330 -12.594 1.00 85.00 90 ARG A O 1
ATOM 690 N N . ASP A 1 91 ? 21.141 -7.842 -13.053 1.00 88.19 91 ASP A N 1
ATOM 691 C CA . ASP A 1 91 ? 21.376 -7.420 -14.435 1.00 88.19 91 ASP A CA 1
ATOM 692 C C . ASP A 1 91 ? 22.267 -6.169 -14.494 1.00 88.19 91 ASP A C 1
ATOM 694 O O . ASP A 1 91 ? 23.170 -6.103 -15.325 1.00 88.19 91 ASP A O 1
ATOM 698 N N . ALA A 1 92 ? 22.104 -5.233 -13.554 1.00 85.06 92 ALA A N 1
ATOM 699 C CA . ALA A 1 92 ? 22.985 -4.075 -13.409 1.00 85.06 92 ALA A CA 1
ATOM 700 C C . ALA A 1 92 ? 24.426 -4.467 -13.030 1.00 85.06 92 ALA A C 1
ATOM 702 O O . ALA A 1 92 ? 25.375 -3.919 -13.585 1.00 85.06 92 ALA A O 1
ATOM 703 N N . VAL A 1 93 ? 24.607 -5.434 -12.121 1.00 86.75 93 VAL A N 1
ATOM 704 C CA . VAL A 1 93 ? 25.935 -5.959 -11.754 1.00 86.75 93 VAL A CA 1
ATOM 705 C C . VAL A 1 93 ? 26.585 -6.678 -12.932 1.00 86.75 93 VAL A C 1
ATOM 707 O O . VAL A 1 93 ? 27.763 -6.462 -13.200 1.00 86.75 93 VAL A O 1
ATOM 710 N N . LEU A 1 94 ? 25.831 -7.511 -13.655 1.00 92.62 94 LEU A N 1
ATOM 711 C CA . LEU A 1 94 ? 26.334 -8.183 -14.853 1.00 92.62 94 LEU A CA 1
ATOM 712 C C . LEU A 1 94 ? 26.748 -7.156 -15.910 1.00 92.62 94 LEU A C 1
ATOM 714 O O . LEU A 1 94 ? 27.846 -7.262 -16.440 1.00 92.62 94 LEU A O 1
ATOM 718 N N . ALA A 1 95 ? 25.931 -6.131 -16.165 1.00 93.06 95 ALA A N 1
ATOM 719 C CA . ALA A 1 95 ? 26.311 -5.043 -17.060 1.00 93.06 95 ALA A CA 1
ATOM 720 C C . ALA A 1 95 ? 27.624 -4.384 -16.603 1.00 93.06 95 ALA A C 1
ATOM 722 O O . ALA A 1 95 ? 28.562 -4.306 -17.382 1.00 93.06 95 ALA A O 1
ATOM 723 N N . ALA A 1 96 ? 27.748 -4.004 -15.331 1.00 87.12 96 ALA A N 1
ATOM 724 C CA . ALA A 1 96 ? 28.959 -3.367 -14.808 1.00 87.12 96 ALA A CA 1
ATOM 725 C C . ALA A 1 96 ? 30.225 -4.249 -14.853 1.00 87.12 96 ALA A C 1
ATOM 727 O O . ALA A 1 96 ? 31.329 -3.717 -14.819 1.00 87.12 96 ALA A O 1
ATOM 728 N N . LEU A 1 97 ? 30.084 -5.579 -14.891 1.00 90.62 97 LEU A N 1
ATOM 729 C CA . LEU A 1 97 ? 31.208 -6.519 -15.002 1.00 90.62 97 LEU A CA 1
ATOM 730 C C . LEU A 1 97 ? 31.618 -6.812 -16.450 1.00 90.62 97 LEU A C 1
ATO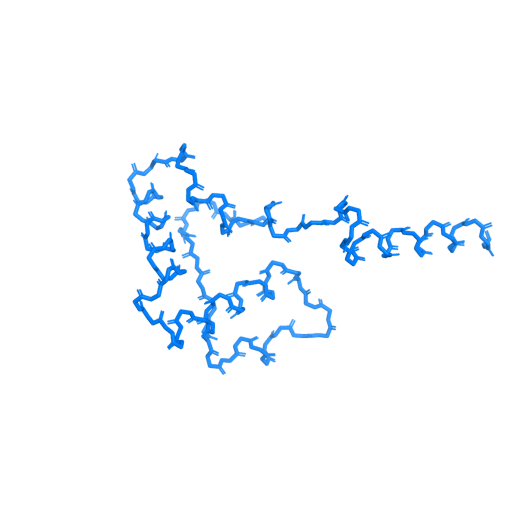M 732 O O . LEU A 1 97 ? 32.756 -7.215 -16.682 1.00 90.62 97 LEU A O 1
ATOM 736 N N . TYR A 1 98 ? 30.692 -6.668 -17.400 1.00 84.56 98 TYR A N 1
ATOM 737 C CA . TYR A 1 98 ? 30.901 -6.990 -18.815 1.00 84.56 98 TYR A CA 1
ATOM 738 C C . TYR A 1 98 ? 30.952 -5.746 -19.724 1.00 84.56 98 TYR A C 1
ATOM 740 O O . TYR A 1 98 ? 30.923 -5.900 -20.947 1.00 84.56 98 TYR A O 1
ATOM 748 N N . PHE A 1 99 ? 31.055 -4.545 -19.139 1.00 55.59 99 PHE A N 1
ATOM 749 C CA . PHE A 1 99 ? 31.394 -3.282 -19.806 1.00 55.59 99 PHE A CA 1
ATOM 750 C C . PHE A 1 99 ? 32.782 -2.795 -19.385 1.00 55.59 99 PHE A C 1
ATOM 752 O O . PHE A 1 99 ? 33.054 -2.769 -18.165 1.00 55.59 99 PHE A O 1
#

Radius of gyration: 16.38 Å; Cα contacts (8 Å, |Δi|>4): 78; chains: 1; bounding box: 48×28×37 Å

Nearest PDB structures (foldseek):
  6kre-assembly1_A  TM=3.038E-01  e=4.397E+00  Saccharomyces cerevisiae S288C

Solvent-accessible surface area (backbone atoms only — not comparable to full-atom values): 5941 Å² total; per-residue (Å²): 132,86,70,94,82,70,78,84,79,67,54,59,52,92,50,33,88,78,71,51,71,96,82,50,57,66,48,60,54,50,38,30,52,50,26,42,47,28,71,75,34,66,86,32,73,68,30,51,46,51,52,49,23,46,50,30,55,76,68,66,41,81,84,48,80,49,47,54,72,78,35,58,78,66,60,58,45,46,79,38,96,85,30,72,38,38,51,52,49,49,52,52,51,50,48,64,72,75,102

Organism: Aspergillus eucalypticola (strain CBS 122712 / IBT 29274) (NCBI:txid1448314)